Protein AF-A0A7Z0NSA9-F1 (afdb_monomer)

Foldseek 3Di:
DDDPVQCPDPVNVVVQQVVQLVVDPPLVVDQVLQSSCSRVVDPCSCPCVVCSVVVVVVCVVPDDD

Sequence (65 aa):
WGTVEQITDPEYSTTAFLKGLKQVEGWQELPLTEAAQKVQVSAYPFHYAQWETQAADLVAEHWTS

pLDDT: mean 93.38, std 5.99, range [59.69, 98.06]

Nearest PDB structures (foldseek):
  8b2e-assembly1_A  TM=8.962E-01  e=8.945E-02  Kionochaeta sp.

Secondary structure (DSSP, 8-state):
--SHHHHH-HHHHHHHHHHHHTTSTTGGGS-HHHHHHHHH--S-TTTTGGGHHHHHHHHHHH---

Mean predicted aligned error: 3.53 Å

Radius of gyration: 13.17 Å; Cα contacts (8 Å,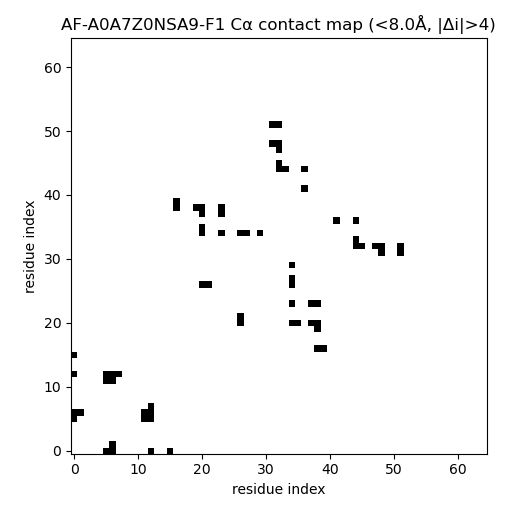 |Δi|>4): 35; chains: 1; bounding box: 28×27×35 Å

Solvent-accessible surface area (backbone atoms only — not comparable to full-atom values): 3979 Å² total; per-residue (Å²): 120,79,55,74,71,40,52,71,32,67,70,53,35,50,52,51,50,54,58,43,40,76,68,43,84,67,40,90,79,42,57,68,44,58,38,49,32,76,57,65,67,57,99,56,65,61,76,64,49,86,47,49,64,61,53,52,50,51,46,66,74,68,62,78,130

Structure (mmCIF, N/CA/C/O backbone):
data_AF-A0A7Z0NSA9-F1
#
_entry.id   AF-A0A7Z0NSA9-F1
#
loop_
_atom_site.group_PDB
_atom_site.id
_atom_site.type_symbol
_atom_site.label_atom_id
_atom_site.label_alt_id
_atom_site.label_comp_id
_atom_site.label_asym_id
_atom_site.label_entity_id
_atom_site.label_seq_id
_atom_site.pdbx_PDB_ins_code
_atom_site.Cartn_x
_atom_site.Cartn_y
_atom_site.Cartn_z
_atom_site.occupancy
_atom_site.B_iso_or_equiv
_atom_site.auth_seq_id
_atom_site.auth_comp_id
_atom_site.auth_asym_id
_atom_site.auth_atom_id
_atom_site.pdbx_PDB_model_num
ATOM 1 N N . TRP A 1 1 ? 1.436 0.244 -12.897 1.00 91.75 1 TRP A N 1
ATOM 2 C CA . TRP A 1 1 ? 2.696 -0.183 -12.265 1.00 91.75 1 TRP A CA 1
ATOM 3 C C . TRP A 1 1 ? 3.943 0.346 -12.969 1.00 91.75 1 TRP A C 1
ATOM 5 O O . TRP A 1 1 ? 4.858 0.686 -12.249 1.00 91.75 1 TRP A O 1
ATOM 15 N N . GLY A 1 2 ? 3.981 0.537 -14.295 1.00 94.19 2 GLY A N 1
ATOM 16 C CA . GLY A 1 2 ? 5.133 1.173 -14.968 1.00 94.19 2 GLY A CA 1
ATOM 17 C C . GLY A 1 2 ? 6.087 0.159 -15.608 1.00 94.19 2 GLY A C 1
ATOM 18 O O . GLY A 1 2 ? 5.704 -0.998 -15.786 1.00 94.19 2 GLY A O 1
ATOM 19 N N . THR A 1 3 ? 7.292 0.597 -15.988 1.00 97.81 3 THR A N 1
ATOM 20 C CA . THR A 1 3 ? 8.387 -0.275 -16.462 1.00 97.81 3 THR A CA 1
ATOM 21 C C . THR A 1 3 ? 9.016 -1.066 -15.312 1.00 97.81 3 THR A C 1
ATOM 23 O O . THR A 1 3 ? 8.703 -0.825 -14.147 1.00 97.81 3 THR A O 1
ATOM 26 N N . VAL A 1 4 ? 9.923 -1.999 -15.622 1.00 97.00 4 VAL A N 1
ATOM 27 C CA . VAL A 1 4 ? 10.642 -2.789 -14.606 1.00 97.00 4 VAL A CA 1
ATOM 28 C C . VAL A 1 4 ? 11.435 -1.882 -13.664 1.00 97.00 4 VAL A C 1
ATOM 30 O O . VAL A 1 4 ? 11.338 -2.019 -12.451 1.00 97.00 4 VAL A O 1
ATOM 33 N N . GLU A 1 5 ? 12.151 -0.906 -14.215 1.00 97.31 5 GLU A N 1
ATOM 34 C CA . GLU A 1 5 ? 12.941 0.054 -13.441 1.00 97.31 5 GLU A CA 1
ATOM 35 C C . GLU A 1 5 ? 12.042 0.867 -12.502 1.00 97.31 5 GLU A C 1
ATOM 37 O O . GLU A 1 5 ? 12.377 1.078 -11.339 1.00 97.31 5 GLU A O 1
ATOM 42 N N . GLN A 1 6 ? 10.860 1.260 -12.987 1.00 97.56 6 GLN A N 1
ATOM 43 C CA . GLN A 1 6 ? 9.877 2.021 -12.219 1.00 97.56 6 GLN A CA 1
ATOM 44 C C . GLN A 1 6 ? 9.247 1.210 -11.080 1.00 97.56 6 GLN A C 1
ATOM 46 O O . GLN A 1 6 ? 9.064 1.742 -9.991 1.00 97.56 6 GLN A O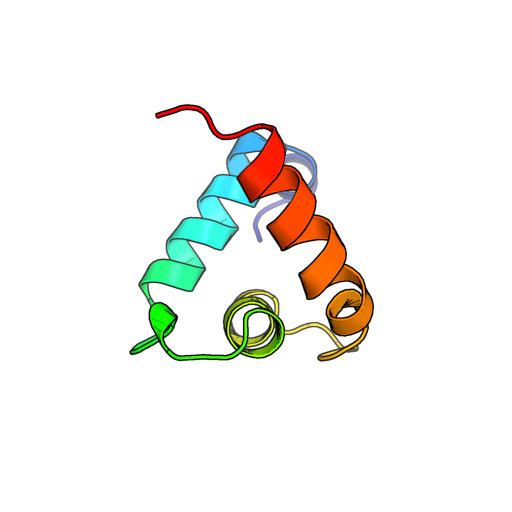 1
ATOM 51 N N . ILE A 1 7 ? 8.910 -0.068 -11.291 1.00 94.50 7 ILE A N 1
ATOM 52 C CA . ILE A 1 7 ? 8.323 -0.891 -10.216 1.00 94.50 7 ILE A CA 1
ATOM 53 C C . ILE A 1 7 ? 9.335 -1.241 -9.125 1.00 94.50 7 ILE A C 1
ATOM 55 O O . ILE A 1 7 ? 8.928 -1.509 -7.999 1.00 94.50 7 ILE A O 1
ATOM 59 N N . THR A 1 8 ? 10.632 -1.242 -9.444 1.00 95.94 8 THR A N 1
ATOM 60 C CA . THR A 1 8 ? 11.702 -1.453 -8.458 1.00 95.94 8 THR A CA 1
ATOM 61 C C . THR A 1 8 ? 12.108 -0.178 -7.722 1.00 95.94 8 THR A C 1
ATOM 63 O O . THR A 1 8 ? 12.801 -0.259 -6.711 1.00 95.94 8 THR A O 1
ATOM 66 N N . ASP A 1 9 ? 11.678 0.988 -8.205 1.00 97.88 9 ASP A N 1
ATOM 67 C CA . ASP A 1 9 ? 11.879 2.264 -7.532 1.00 97.88 9 ASP A CA 1
ATOM 68 C C . ASP A 1 9 ? 10.819 2.435 -6.419 1.00 97.88 9 ASP A C 1
ATOM 70 O O . ASP A 1 9 ? 9.610 2.431 -6.697 1.00 97.88 9 ASP A O 1
ATOM 74 N N . PRO A 1 10 ? 11.228 2.565 -5.144 1.00 97.31 10 PRO A N 1
ATOM 75 C CA . PRO A 1 10 ? 10.294 2.662 -4.027 1.00 97.31 10 PRO A CA 1
ATOM 76 C C . PRO A 1 10 ? 9.478 3.962 -4.040 1.00 97.31 10 PRO A C 1
ATOM 78 O O . PRO A 1 10 ? 8.311 3.950 -3.647 1.00 97.31 10 PRO A O 1
ATOM 81 N N . GLU A 1 11 ? 10.039 5.076 -4.511 1.00 97.94 11 GLU A N 1
ATOM 82 C CA . GLU A 1 11 ? 9.335 6.359 -4.595 1.00 97.94 11 GLU A CA 1
ATOM 83 C C . GLU A 1 11 ? 8.264 6.310 -5.688 1.00 97.94 11 GLU A C 1
ATOM 85 O O . GLU A 1 11 ? 7.106 6.683 -5.454 1.00 97.94 11 GLU A O 1
ATOM 90 N N . TYR A 1 12 ? 8.614 5.783 -6.864 1.00 98.06 12 TYR A N 1
ATOM 91 C CA . TYR A 1 12 ? 7.673 5.616 -7.967 1.00 98.06 12 TYR A CA 1
ATOM 92 C C . TYR A 1 12 ? 6.546 4.656 -7.586 1.00 98.06 12 TYR A C 1
ATOM 94 O O . TYR A 1 12 ? 5.367 4.997 -7.724 1.00 98.06 12 TYR A O 1
ATOM 102 N N . SER A 1 13 ? 6.890 3.458 -7.108 1.00 97.31 13 SER A N 1
ATOM 103 C CA . SER A 1 13 ? 5.911 2.412 -6.792 1.00 97.31 13 SER A CA 1
ATOM 104 C C . SER A 1 13 ? 4.957 2.843 -5.674 1.00 97.31 13 SER A C 1
ATOM 106 O O . SER A 1 13 ? 3.741 2.677 -5.818 1.00 97.31 13 SER A O 1
ATOM 108 N N . THR A 1 14 ? 5.467 3.503 -4.628 1.00 96.75 14 THR A N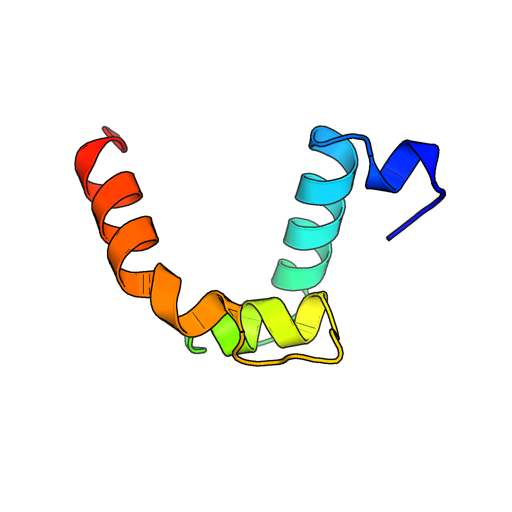 1
ATOM 109 C CA . THR A 1 14 ? 4.645 4.082 -3.552 1.00 96.75 14 THR A CA 1
ATOM 110 C C . THR A 1 14 ? 3.725 5.172 -4.092 1.00 96.75 14 THR A C 1
ATOM 112 O O . THR A 1 14 ? 2.520 5.166 -3.832 1.00 96.75 14 THR A O 1
ATOM 115 N N . THR A 1 15 ? 4.256 6.087 -4.906 1.00 97.88 15 THR A N 1
ATOM 116 C CA . THR A 1 15 ? 3.461 7.168 -5.504 1.00 97.88 15 THR A CA 1
ATOM 117 C C . THR A 1 15 ? 2.359 6.621 -6.410 1.00 97.88 15 THR A C 1
ATOM 119 O O . THR A 1 15 ? 1.231 7.118 -6.379 1.00 97.88 15 THR A O 1
ATOM 122 N N . ALA A 1 16 ? 2.651 5.594 -7.211 1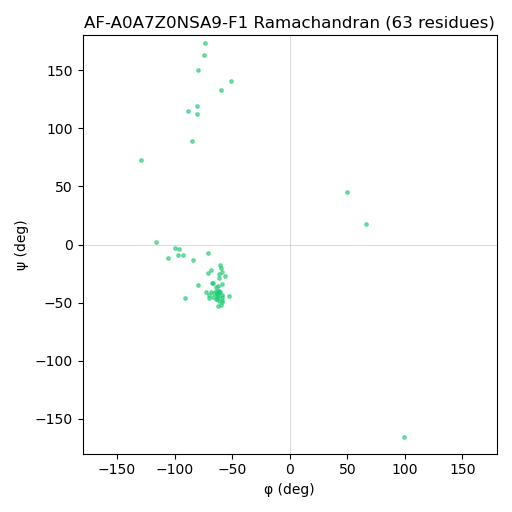.00 98.00 16 ALA A N 1
ATOM 123 C CA . ALA A 1 16 ? 1.677 4.937 -8.076 1.00 98.00 16 ALA A CA 1
ATOM 124 C C . ALA A 1 16 ? 0.559 4.266 -7.265 1.00 98.00 16 ALA A C 1
ATOM 126 O O . ALA A 1 16 ? -0.616 4.456 -7.588 1.00 98.00 16 ALA A O 1
ATOM 127 N N . PHE A 1 17 ? 0.907 3.553 -6.188 1.00 96.94 17 PHE A N 1
ATOM 128 C CA . PHE A 1 17 ? -0.071 2.950 -5.282 1.00 96.94 17 PHE A CA 1
ATOM 129 C C . PHE A 1 17 ? -0.981 4.009 -4.649 1.00 96.94 17 PHE A C 1
ATOM 131 O O . PHE A 1 17 ? -2.199 3.915 -4.769 1.00 96.94 17 PHE A O 1
ATOM 138 N N . LEU A 1 18 ? -0.414 5.062 -4.051 1.00 97.38 18 LEU A N 1
ATOM 139 C CA . LEU A 1 18 ? -1.192 6.120 -3.393 1.00 97.38 18 LEU A CA 1
ATOM 140 C C . LEU A 1 18 ? -2.081 6.893 -4.380 1.00 97.38 18 LEU A C 1
ATOM 142 O O . LEU A 1 18 ? -3.206 7.263 -4.042 1.00 97.38 18 LEU A O 1
ATOM 146 N N . LYS A 1 19 ? -1.611 7.121 -5.614 1.00 97.94 19 LYS A N 1
ATOM 147 C CA . LYS A 1 19 ? -2.428 7.714 -6.688 1.00 97.94 19 LYS A CA 1
ATOM 148 C C . LYS A 1 19 ? -3.602 6.821 -7.077 1.00 97.94 19 LYS A C 1
ATOM 150 O O . LYS A 1 19 ? -4.679 7.354 -7.327 1.00 97.94 19 LYS A O 1
ATOM 155 N N . GLY A 1 20 ? -3.395 5.507 -7.145 1.00 97.88 20 GLY A N 1
ATOM 156 C CA . GLY A 1 20 ? -4.462 4.539 -7.397 1.00 97.88 20 GLY A CA 1
ATOM 157 C C . GLY A 1 20 ? -5.460 4.479 -6.243 1.00 97.88 20 GLY A C 1
ATOM 158 O O . GLY A 1 20 ? -6.661 4.561 -6.471 1.00 97.88 20 GLY A O 1
ATOM 159 N N . LEU A 1 21 ? -4.972 4.438 -5.001 1.00 97.81 21 LEU A N 1
ATOM 160 C CA . LEU A 1 21 ? -5.808 4.388 -3.801 1.00 97.81 21 LEU A CA 1
ATOM 161 C C . LEU A 1 21 ? -6.745 5.595 -3.703 1.00 97.81 21 LEU A C 1
ATOM 163 O O . LEU A 1 21 ? -7.934 5.427 -3.465 1.00 97.81 21 LEU A O 1
ATOM 167 N N . LYS A 1 22 ? -6.249 6.807 -3.983 1.00 97.88 22 LYS A N 1
ATOM 168 C CA . LYS A 1 22 ? -7.078 8.027 -4.001 1.00 97.88 22 LYS A CA 1
ATOM 169 C C . LYS A 1 22 ? -8.216 8.004 -5.031 1.00 97.88 22 LYS A C 1
ATOM 171 O O . LYS A 1 22 ? -9.114 8.833 -4.929 1.00 97.88 22 LYS A O 1
ATOM 176 N N . GLN A 1 23 ? -8.168 7.114 -6.022 1.00 97.81 23 GLN A N 1
ATOM 177 C CA . GLN A 1 23 ? -9.2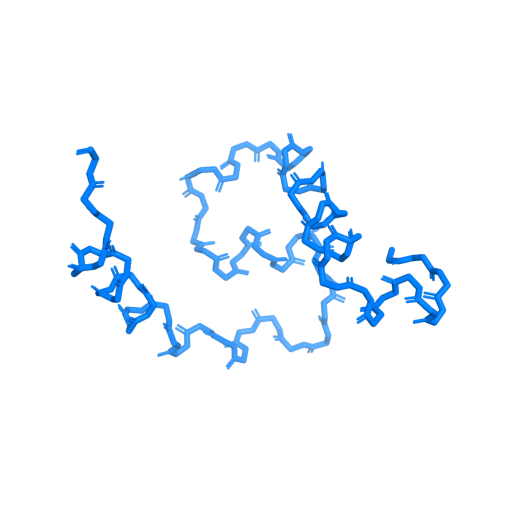23 6.944 -7.028 1.00 97.81 23 GLN A CA 1
ATOM 178 C C . GLN A 1 23 ? -10.250 5.875 -6.632 1.00 97.81 23 GLN A C 1
ATOM 180 O O . GLN A 1 23 ? -11.275 5.742 -7.296 1.00 97.81 23 GLN A O 1
ATOM 185 N N . VAL A 1 24 ? -9.994 5.112 -5.568 1.00 97.62 24 VAL A N 1
ATOM 186 C CA . VAL A 1 24 ? -10.947 4.147 -5.024 1.00 97.62 24 VAL A CA 1
ATOM 187 C C . VAL A 1 24 ? -11.957 4.906 -4.164 1.00 97.62 24 VAL A C 1
ATOM 189 O O . VAL A 1 24 ? -11.617 5.447 -3.117 1.00 97.62 24 VAL A O 1
ATOM 192 N N . GLU A 1 25 ? -13.209 4.967 -4.608 1.00 97.31 25 GLU A N 1
ATOM 193 C CA . GLU A 1 25 ? -14.286 5.597 -3.840 1.00 97.31 25 GLU A CA 1
ATOM 194 C C . GLU A 1 25 ? -14.471 4.903 -2.480 1.00 97.31 25 GLU A C 1
ATOM 196 O O . GLU A 1 25 ? -14.484 3.673 -2.401 1.00 97.31 25 GLU A O 1
ATOM 201 N N . GLY A 1 26 ? -14.576 5.696 -1.408 1.00 97.31 26 GLY A N 1
ATOM 202 C CA . GLY A 1 26 ? -14.789 5.193 -0.047 1.00 97.31 26 GLY A CA 1
ATOM 203 C C . GLY A 1 26 ? -13.632 4.372 0.532 1.00 97.31 26 GLY A C 1
ATOM 204 O O . GLY A 1 26 ? -13.840 3.639 1.493 1.00 97.31 26 GLY A O 1
ATOM 205 N N . TRP A 1 27 ? -12.416 4.458 -0.027 1.00 96.75 27 TRP A N 1
ATOM 206 C CA . TRP A 1 27 ? -11.301 3.591 0.380 1.00 96.75 27 TRP A CA 1
ATOM 207 C C . TRP A 1 27 ? -10.963 3.653 1.875 1.00 96.75 27 TRP A C 1
ATOM 209 O O . TRP A 1 27 ? -10.468 2.668 2.411 1.00 96.75 27 TRP A O 1
ATOM 219 N N . GLN A 1 28 ? -11.238 4.775 2.545 1.00 95.19 28 GLN A N 1
ATOM 220 C CA . GLN A 1 28 ? -10.996 4.951 3.981 1.00 95.19 28 GLN A CA 1
ATOM 221 C C . GLN A 1 28 ? -11.902 4.091 4.870 1.00 95.19 28 GLN A C 1
ATOM 223 O O . GLN A 1 28 ? -11.573 3.863 6.030 1.00 95.19 28 GLN A O 1
ATOM 228 N N . GLU A 1 29 ? -13.048 3.655 4.350 1.00 96.00 29 GLU A N 1
ATOM 229 C CA . GLU A 1 29 ? -14.037 2.854 5.080 1.00 96.00 29 GLU A CA 1
ATOM 230 C C . GLU A 1 29 ? -13.885 1.354 4.787 1.00 96.00 29 GLU A C 1
ATOM 232 O O . GLU A 1 29 ? -14.514 0.521 5.438 1.00 96.00 29 GLU A O 1
ATOM 237 N N . LEU A 1 30 ? -13.051 1.000 3.805 1.00 93.56 30 LEU A N 1
ATOM 238 C CA . LEU A 1 30 ? -12.783 -0.384 3.442 1.00 93.56 30 LEU A CA 1
ATOM 239 C C . LEU A 1 30 ? -11.768 -1.016 4.404 1.00 93.56 30 LEU A C 1
ATOM 241 O O . LEU A 1 30 ? -10.844 -0.334 4.856 1.00 93.56 30 LEU A O 1
ATOM 245 N N . PRO A 1 31 ? -11.850 -2.340 4.639 1.00 91.19 31 PRO A N 1
ATOM 246 C CA . PRO A 1 31 ? -10.738 -3.082 5.223 1.00 91.19 31 PRO A CA 1
ATOM 247 C C . PRO A 1 31 ? -9.443 -2.807 4.446 1.00 91.19 31 PRO A C 1
ATOM 249 O O . PRO A 1 31 ? -9.469 -2.758 3.210 1.00 91.19 31 PRO A O 1
ATOM 252 N N . LEU A 1 32 ? -8.304 -2.671 5.139 1.00 90.44 32 LEU A N 1
ATOM 253 C CA . LEU A 1 32 ? -7.025 -2.283 4.519 1.00 90.44 32 LEU A CA 1
ATOM 254 C C . LEU A 1 32 ? -6.687 -3.181 3.329 1.00 90.44 32 LEU A C 1
ATOM 256 O O . LEU A 1 32 ? -6.302 -2.710 2.257 1.00 90.44 32 LEU A O 1
ATOM 260 N N . THR A 1 33 ? -6.885 -4.483 3.511 1.00 91.50 33 THR A N 1
ATOM 261 C CA . THR A 1 33 ? -6.637 -5.494 2.484 1.00 91.50 33 THR A CA 1
ATOM 262 C C . THR A 1 33 ? -7.525 -5.309 1.250 1.00 91.50 33 THR A C 1
ATOM 264 O O . THR A 1 33 ? -7.047 -5.441 0.125 1.00 91.50 33 THR A O 1
ATOM 267 N N . GLU A 1 34 ? -8.800 -4.954 1.424 1.00 93.31 34 GLU A N 1
ATOM 268 C CA . GLU A 1 34 ? -9.707 -4.710 0.298 1.00 93.31 34 GLU A CA 1
ATOM 269 C C . GLU A 1 34 ? -9.345 -3.428 -0.455 1.00 93.31 34 GLU A C 1
ATOM 271 O O . GLU A 1 34 ? -9.306 -3.426 -1.690 1.00 93.31 34 GLU A O 1
ATOM 276 N N . ALA A 1 35 ? -9.030 -2.352 0.273 1.00 95.19 35 ALA A N 1
ATOM 277 C CA . ALA A 1 35 ? -8.574 -1.096 -0.315 1.00 95.19 35 ALA A CA 1
ATOM 278 C C . ALA A 1 35 ? -7.290 -1.304 -1.136 1.00 95.19 35 ALA A C 1
ATOM 280 O O . ALA A 1 35 ? -7.215 -0.898 -2.298 1.00 95.19 35 ALA A O 1
ATOM 281 N N . ALA A 1 36 ? -6.304 -2.005 -0.568 1.00 93.94 36 ALA A N 1
ATOM 282 C CA . ALA A 1 36 ? -5.054 -2.330 -1.247 1.00 93.94 36 ALA A CA 1
ATOM 283 C C . ALA A 1 36 ? -5.282 -3.230 -2.470 1.00 93.94 36 ALA A C 1
ATOM 285 O O . ALA A 1 36 ? -4.722 -2.971 -3.539 1.00 93.94 36 ALA A O 1
ATOM 286 N N . GLN A 1 37 ? -6.140 -4.246 -2.357 1.00 94.69 37 GLN A N 1
ATOM 287 C CA . GLN A 1 37 ? -6.431 -5.171 -3.449 1.00 94.69 37 GLN A CA 1
ATOM 288 C C . GLN A 1 37 ? -7.150 -4.493 -4.622 1.00 94.69 37 GLN A C 1
ATOM 290 O O . GLN A 1 37 ? -6.881 -4.848 -5.770 1.00 94.69 37 GLN A O 1
ATOM 295 N N . LYS A 1 38 ? -8.000 -3.486 -4.380 1.00 95.62 38 LYS A N 1
ATOM 296 C CA . LYS A 1 38 ? -8.601 -2.673 -5.457 1.00 95.62 38 LYS A CA 1
ATOM 297 C C . LYS A 1 38 ? -7.556 -1.922 -6.292 1.00 95.62 38 LYS A C 1
ATOM 299 O O . LYS A 1 38 ? -7.815 -1.644 -7.459 1.00 95.62 38 LYS A O 1
ATOM 304 N N . VAL A 1 39 ? -6.384 -1.629 -5.725 1.00 96.19 39 VAL A N 1
ATOM 305 C CA . VAL A 1 39 ? -5.262 -0.981 -6.429 1.00 96.19 39 VAL A CA 1
ATOM 306 C C . VAL A 1 39 ? -4.311 -2.008 -7.048 1.00 96.19 39 VAL A C 1
ATOM 308 O O . VAL A 1 39 ? -3.891 -1.862 -8.194 1.00 96.19 39 VAL A O 1
ATOM 311 N N . GLN A 1 40 ? -3.938 -3.038 -6.288 1.00 93.25 40 GLN A N 1
ATOM 312 C CA . GLN A 1 40 ? -2.916 -4.013 -6.680 1.00 93.25 40 GLN A CA 1
ATOM 313 C C . GLN A 1 40 ? -3.429 -5.079 -7.637 1.00 93.25 40 GLN A C 1
ATOM 315 O O . GLN A 1 40 ? -2.678 -5.500 -8.517 1.00 93.25 40 GLN A O 1
ATOM 320 N N . VAL A 1 41 ? -4.692 -5.485 -7.484 1.00 92.06 41 VAL A N 1
ATOM 321 C CA . VAL A 1 41 ? -5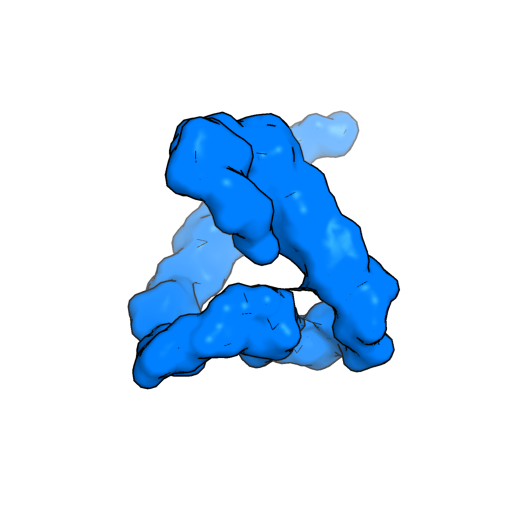.355 -6.515 -8.296 1.00 92.06 41 VAL A CA 1
ATOM 322 C C . VAL A 1 41 ? -4.499 -7.788 -8.382 1.00 92.06 41 VAL A C 1
ATOM 324 O O . VAL A 1 41 ? -4.273 -8.358 -9.448 1.00 92.06 41 VAL A O 1
ATOM 327 N N . SER A 1 42 ? -3.962 -8.220 -7.238 1.00 90.69 42 SER A N 1
ATOM 328 C CA . SER A 1 42 ? -3.116 -9.412 -7.158 1.00 90.69 42 SER A CA 1
ATOM 329 C C . SER A 1 42 ? -3.942 -10.701 -7.277 1.00 90.69 42 SER A C 1
ATOM 331 O O . SER A 1 42 ? -5.149 -10.703 -7.036 1.00 90.69 42 SER A O 1
ATOM 333 N N . ALA A 1 43 ? -3.294 -11.830 -7.571 1.00 93.00 43 ALA A N 1
ATOM 334 C CA . ALA A 1 43 ? -3.949 -13.143 -7.534 1.00 93.00 43 ALA A CA 1
ATOM 335 C C . ALA A 1 43 ? -4.271 -13.634 -6.104 1.00 93.00 43 ALA A C 1
ATOM 337 O O . ALA A 1 43 ? -4.931 -14.659 -5.944 1.00 93.00 43 ALA A O 1
ATOM 338 N N . TYR A 1 44 ? -3.811 -12.923 -5.068 1.00 89.44 44 TYR A N 1
ATOM 339 C CA . TYR A 1 44 ? -3.882 -13.363 -3.677 1.00 89.44 44 TYR A CA 1
ATOM 340 C C . TYR A 1 44 ? -4.488 -12.275 -2.783 1.00 89.44 44 TYR A C 1
ATOM 342 O O . TYR A 1 44 ? -3.778 -11.663 -1.982 1.00 89.44 44 TYR A O 1
ATOM 350 N N . PRO A 1 45 ? -5.808 -12.043 -2.886 1.00 84.56 45 PRO A N 1
ATOM 351 C CA . PRO A 1 45 ? -6.463 -10.877 -2.301 1.00 84.56 45 PRO A CA 1
ATOM 352 C C . PRO A 1 45 ? -6.295 -10.743 -0.785 1.00 84.56 45 PRO A C 1
ATOM 354 O O . PRO A 1 45 ? -6.371 -9.631 -0.294 1.00 84.56 45 PRO A O 1
ATOM 357 N N . PHE A 1 46 ? -6.037 -11.834 -0.052 1.00 87.75 46 PHE A N 1
ATOM 358 C CA . PHE A 1 46 ? -5.961 -11.834 1.416 1.00 87.75 46 PHE A CA 1
ATOM 359 C C . PHE A 1 46 ? -4.587 -12.192 1.988 1.00 87.75 46 PHE A C 1
ATOM 361 O O . PHE A 1 46 ? -4.431 -12.276 3.203 1.00 87.75 46 PHE A O 1
ATOM 368 N N . HIS A 1 47 ? -3.577 -12.422 1.147 1.00 88.31 47 HIS A N 1
ATOM 369 C CA . HIS A 1 47 ? -2.302 -12.994 1.601 1.00 88.31 47 HIS A CA 1
ATOM 370 C C . HIS A 1 47 ? -1.575 -12.127 2.638 1.00 88.31 47 HIS A C 1
ATOM 372 O O . HIS A 1 47 ? -0.869 -12.647 3.505 1.00 88.31 47 HIS A O 1
ATOM 378 N N . TYR A 1 48 ? -1.796 -10.812 2.582 1.00 83.88 48 TYR A N 1
ATOM 379 C CA . TYR A 1 48 ? -1.202 -9.853 3.507 1.00 83.88 48 TYR A CA 1
ATOM 380 C C . TYR A 1 48 ? -2.128 -9.411 4.646 1.00 83.88 48 TYR A C 1
ATOM 382 O O . TYR A 1 48 ? -1.666 -8.701 5.534 1.00 83.88 48 TYR A O 1
ATOM 390 N N . ALA A 1 49 ? -3.383 -9.871 4.683 1.00 90.38 49 ALA A N 1
ATOM 391 C CA . ALA A 1 49 ? -4.340 -9.486 5.726 1.00 90.38 49 ALA A CA 1
ATOM 392 C C . ALA A 1 49 ? -3.853 -9.846 7.136 1.00 90.38 49 ALA A C 1
ATOM 394 O O . 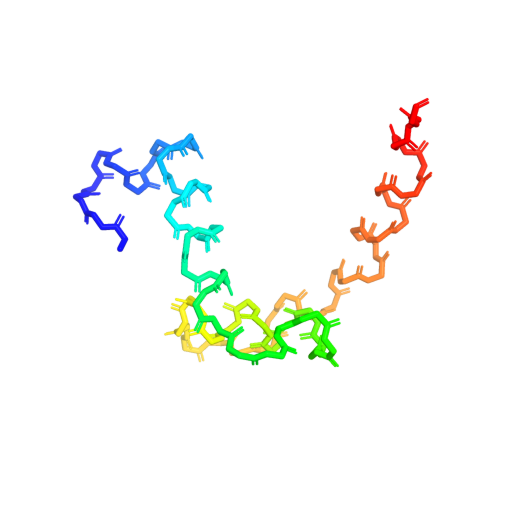ALA A 1 49 ? -4.071 -9.108 8.089 1.00 90.38 49 ALA A O 1
ATOM 395 N N . GLN A 1 50 ? -3.122 -10.957 7.262 1.00 92.00 50 GLN A N 1
ATOM 396 C CA . GLN A 1 50 ? -2.553 -11.414 8.533 1.00 92.00 50 GLN A CA 1
ATOM 397 C C . GLN A 1 50 ? -1.575 -10.412 9.179 1.00 92.00 50 GLN A C 1
ATOM 399 O O . GLN A 1 50 ? -1.335 -10.494 10.379 1.00 92.00 50 GLN A O 1
ATOM 404 N N . TRP A 1 51 ? -1.018 -9.473 8.406 1.00 91.62 51 TRP A N 1
ATOM 405 C CA . TRP A 1 51 ? -0.050 -8.483 8.890 1.00 91.62 51 TRP A CA 1
ATOM 406 C C . TRP A 1 51 ? -0.689 -7.143 9.266 1.00 91.62 51 TRP A C 1
ATOM 408 O O . TRP A 1 51 ? 0.013 -6.260 9.751 1.00 91.62 51 TRP A O 1
ATOM 418 N N . GLU A 1 52 ? -1.996 -6.971 9.048 1.00 90.81 52 GLU A N 1
ATOM 419 C CA . GLU A 1 52 ? -2.691 -5.690 9.2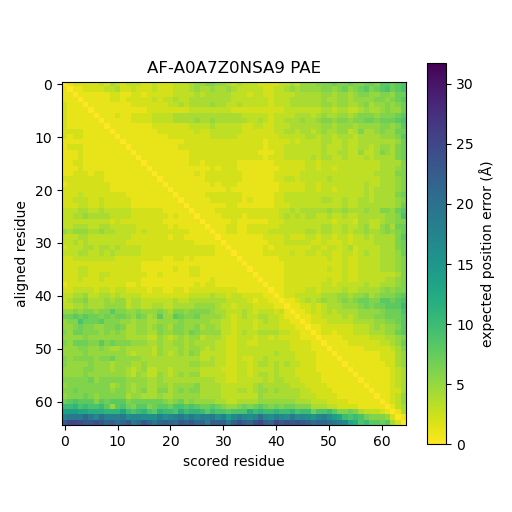22 1.00 90.81 52 GLU A CA 1
ATOM 420 C C . GLU A 1 52 ? -2.561 -5.147 10.650 1.00 90.81 52 GLU A C 1
ATOM 422 O O . GLU A 1 52 ? -2.141 -4.007 10.834 1.00 90.81 52 GLU A O 1
ATOM 427 N N . THR A 1 53 ? -2.830 -5.979 11.662 1.00 92.94 53 THR A N 1
ATOM 428 C CA . THR A 1 53 ? -2.701 -5.582 13.074 1.00 92.94 53 THR A CA 1
ATOM 429 C C . THR A 1 53 ? -1.267 -5.199 13.424 1.00 92.94 53 THR A C 1
ATOM 431 O O . THR A 1 53 ? 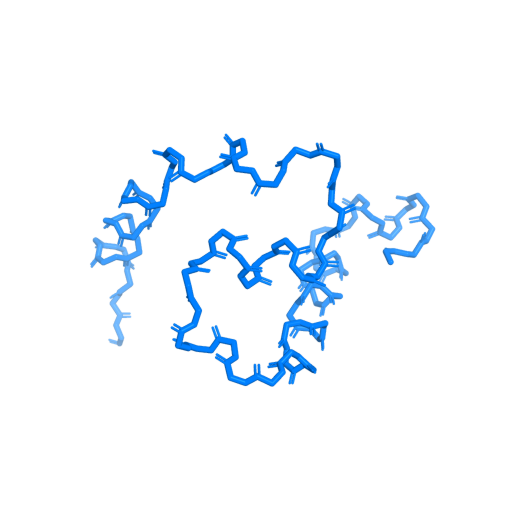-1.040 -4.123 13.962 1.00 92.94 53 THR A O 1
ATOM 434 N N . GLN A 1 54 ? -0.290 -6.028 13.046 1.00 94.88 54 GLN A N 1
ATOM 435 C CA . GLN A 1 54 ? 1.118 -5.748 13.330 1.00 94.88 54 GLN A CA 1
ATOM 436 C C . GLN A 1 54 ? 1.581 -4.438 12.676 1.00 94.88 54 GLN A C 1
ATOM 438 O O . GLN A 1 54 ? 2.317 -3.666 13.285 1.00 94.88 54 GLN A O 1
ATOM 443 N N . ALA A 1 55 ? 1.158 -4.169 11.439 1.00 91.31 55 ALA A N 1
ATOM 444 C CA . ALA A 1 55 ? 1.484 -2.925 10.754 1.00 91.31 55 ALA A CA 1
ATOM 445 C C . ALA A 1 55 ? 0.837 -1.709 11.436 1.00 91.31 55 ALA A C 1
ATOM 447 O O . ALA A 1 55 ? 1.497 -0.682 11.592 1.00 91.31 55 ALA A O 1
ATOM 448 N N . ALA A 1 56 ? -0.424 -1.824 11.865 1.00 91.25 56 ALA A N 1
ATOM 449 C CA . ALA A 1 56 ? -1.114 -0.769 12.602 1.00 91.25 56 ALA A CA 1
ATOM 450 C C . ALA A 1 56 ? -0.424 -0.460 13.941 1.00 91.25 56 ALA A C 1
ATOM 452 O O . ALA A 1 56 ? -0.227 0.713 14.258 1.00 91.25 56 ALA A O 1
ATOM 453 N N . ASP A 1 57 ? 0.009 -1.490 14.671 1.00 94.69 57 ASP A N 1
ATOM 454 C CA . ASP A 1 57 ? 0.747 -1.339 15.929 1.00 94.69 57 ASP A CA 1
ATOM 455 C C . ASP A 1 57 ? 2.080 -0.608 15.711 1.00 94.69 57 ASP A C 1
ATOM 457 O O . ASP A 1 57 ? 2.383 0.344 16.426 1.00 94.69 57 ASP A O 1
ATOM 461 N N . LEU A 1 58 ? 2.839 -0.976 14.671 1.00 94.44 58 LEU A N 1
ATOM 462 C CA . LEU A 1 58 ? 4.097 -0.303 14.319 1.00 94.44 58 LEU A CA 1
ATOM 463 C C . LEU A 1 58 ? 3.892 1.176 13.968 1.00 94.44 58 LEU A C 1
ATOM 465 O O . LEU A 1 58 ? 4.698 2.024 14.355 1.00 94.44 58 LEU A O 1
ATOM 469 N N . VAL A 1 59 ? 2.824 1.502 13.233 1.00 91.75 59 VAL A N 1
ATOM 470 C CA . VAL A 1 59 ? 2.475 2.899 12.942 1.00 91.75 59 VAL A CA 1
ATOM 471 C C . VAL A 1 59 ? 2.125 3.623 14.236 1.00 91.75 59 VAL A C 1
ATOM 473 O O . VAL A 1 59 ? 2.652 4.702 14.470 1.00 91.75 59 VAL A O 1
ATOM 476 N N . ALA A 1 60 ? 1.294 3.042 15.100 1.00 93.38 60 ALA A N 1
ATOM 477 C CA . ALA A 1 60 ? 0.921 3.662 16.368 1.00 93.38 60 ALA A CA 1
ATOM 478 C C . ALA A 1 60 ? 2.126 3.883 17.304 1.00 93.38 60 ALA A C 1
ATOM 480 O O . ALA A 1 60 ? 2.171 4.891 18.007 1.00 93.38 60 ALA A O 1
ATOM 481 N N . GLU A 1 61 ? 3.104 2.974 17.300 1.00 95.38 61 GLU A N 1
ATOM 482 C CA . GLU A 1 61 ? 4.316 3.067 18.122 1.00 95.38 61 GLU A CA 1
ATOM 483 C C . GLU A 1 61 ? 5.295 4.138 17.622 1.00 95.38 61 GLU A C 1
ATOM 485 O O . GLU A 1 61 ? 5.897 4.856 18.422 1.00 95.38 61 GLU A O 1
ATOM 490 N N . HIS A 1 62 ? 5.475 4.252 16.304 1.00 93.94 62 HIS A N 1
ATOM 491 C CA . HIS A 1 62 ? 6.533 5.082 15.717 1.00 93.94 62 HIS A CA 1
ATOM 492 C C . HIS A 1 62 ? 6.042 6.391 15.097 1.00 93.94 62 HIS A C 1
ATOM 494 O O . HIS A 1 62 ? 6.854 7.263 14.782 1.00 93.94 62 HIS A O 1
ATOM 500 N N . TRP A 1 63 ? 4.733 6.560 14.921 1.00 88.75 63 TRP A N 1
ATOM 501 C CA . TRP A 1 63 ? 4.154 7.797 14.417 1.00 88.75 63 TRP A CA 1
ATOM 502 C C . TRP A 1 63 ? 3.933 8.797 15.556 1.00 88.75 63 TRP A C 1
ATOM 504 O O . TRP A 1 63 ? 2.865 8.871 16.162 1.00 88.75 63 TRP A O 1
ATOM 514 N N . THR A 1 64 ? 4.947 9.612 15.837 1.00 72.69 64 THR A N 1
ATOM 515 C CA . THR A 1 64 ? 4.786 10.843 16.623 1.00 72.69 64 THR A CA 1
ATOM 516 C C . THR A 1 64 ? 4.437 12.000 15.690 1.00 72.69 64 THR A C 1
ATOM 518 O O . THR A 1 64 ? 5.255 12.363 14.843 1.00 72.69 64 THR A O 1
ATOM 521 N N . SER A 1 65 ? 3.225 12.545 15.840 1.00 59.69 65 SER A N 1
ATOM 522 C CA . SER A 1 65 ? 2.761 13.765 15.157 1.00 59.69 65 SER A CA 1
ATOM 523 C C . SER A 1 65 ? 3.525 15.017 15.580 1.00 59.69 65 SER A C 1
ATOM 525 O O . SER A 1 65 ? 3.942 15.084 16.759 1.00 59.69 65 SER A O 1
#